Protein AF-A0A7J6LIB2-F1 (afdb_monomer)

Structure (mmCIF, N/CA/C/O backbone):
data_AF-A0A7J6LIB2-F1
#
_entry.id   AF-A0A7J6LIB2-F1
#
loop_
_atom_site.group_PDB
_atom_site.id
_atom_site.type_symbol
_atom_site.label_atom_id
_atom_site.label_alt_id
_atom_site.label_comp_id
_atom_site.label_asym_id
_atom_site.label_entity_id
_atom_site.label_seq_id
_atom_site.pdbx_PDB_ins_code
_atom_site.Cartn_x
_atom_site.Cartn_y
_atom_site.Cartn_z
_atom_site.occupancy
_atom_site.B_iso_or_equiv
_atom_site.auth_seq_id
_atom_site.auth_comp_id
_atom_site.auth_asym_id
_atom_site.auth_atom_id
_atom_site.pdbx_PDB_model_num
ATOM 1 N N . MET A 1 1 ? 44.741 33.895 29.975 1.00 36.59 1 MET A N 1
ATOM 2 C CA . MET A 1 1 ? 44.756 35.246 29.375 1.00 36.59 1 MET A CA 1
ATOM 3 C C . MET A 1 1 ? 43.302 35.606 29.095 1.00 36.59 1 MET A C 1
ATOM 5 O O . MET A 1 1 ? 42.603 34.753 28.574 1.00 36.59 1 MET A O 1
ATOM 9 N N . PHE A 1 2 ? 42.871 36.762 29.609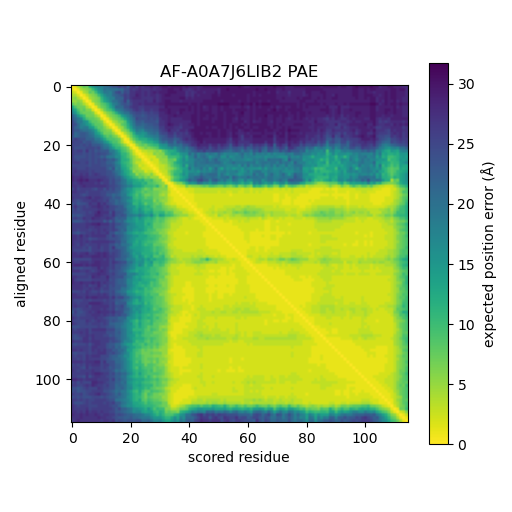 1.00 32.97 2 PHE A N 1
ATOM 10 C CA . PHE A 1 2 ? 41.514 37.335 29.753 1.00 32.97 2 PHE A CA 1
ATOM 11 C C . PHE A 1 2 ? 40.516 37.058 28.595 1.00 32.97 2 PHE A C 1
ATOM 13 O O . PHE A 1 2 ? 40.949 36.899 27.464 1.00 32.97 2 PHE A O 1
ATOM 20 N N . LEU A 1 3 ? 39.185 37.007 28.781 1.00 33.62 3 LEU A N 1
ATOM 21 C CA . LEU A 1 3 ? 38.338 38.037 29.407 1.00 33.62 3 LEU A CA 1
ATOM 22 C C . LEU A 1 3 ? 36.911 37.512 29.728 1.00 33.62 3 LEU A C 1
ATOM 24 O O . LEU A 1 3 ? 36.355 36.720 28.972 1.00 33.62 3 LEU A O 1
ATOM 28 N N . LEU A 1 4 ? 36.325 38.010 30.827 1.00 39.91 4 LEU A N 1
ATOM 29 C CA . LEU A 1 4 ? 34.901 37.917 31.184 1.00 39.91 4 LEU A CA 1
ATOM 30 C C . LEU A 1 4 ? 33.992 38.645 30.171 1.00 39.91 4 LEU A C 1
ATOM 32 O O . LEU A 1 4 ? 34.353 39.720 29.699 1.00 39.91 4 LEU A O 1
ATOM 36 N N . ALA A 1 5 ? 32.756 38.163 30.003 1.00 41.00 5 ALA A N 1
ATOM 37 C CA . ALA A 1 5 ? 31.582 39.023 29.828 1.00 41.00 5 ALA A CA 1
ATOM 38 C C . ALA A 1 5 ? 30.361 38.366 30.496 1.00 41.00 5 ALA A C 1
ATOM 40 O O . ALA A 1 5 ? 29.984 37.241 30.175 1.00 41.00 5 ALA A O 1
ATOM 41 N N . LEU A 1 6 ? 29.818 39.076 31.482 1.00 43.91 6 LEU A N 1
ATOM 42 C CA . LEU A 1 6 ? 28.685 38.726 32.333 1.00 43.91 6 LEU A CA 1
ATOM 43 C C . LEU A 1 6 ? 27.370 38.718 31.538 1.00 43.91 6 LEU A C 1
ATOM 45 O O . LEU A 1 6 ? 27.096 39.658 30.797 1.00 43.91 6 LEU A O 1
ATOM 49 N N . CYS A 1 7 ? 26.515 37.729 31.787 1.00 29.19 7 CYS A N 1
ATOM 50 C CA . CYS A 1 7 ? 25.076 37.959 31.861 1.00 29.19 7 CYS A CA 1
ATOM 51 C C . CYS A 1 7 ? 24.503 37.006 32.916 1.00 29.19 7 CYS A C 1
ATOM 53 O O . CYS A 1 7 ? 24.728 35.796 32.871 1.00 29.19 7 CYS A O 1
ATOM 55 N N . GLU A 1 8 ? 23.896 37.610 33.927 1.00 40.75 8 GLU A N 1
ATOM 56 C CA . GLU A 1 8 ? 23.420 37.013 35.165 1.00 40.75 8 GLU A CA 1
ATOM 57 C C . GLU A 1 8 ? 22.053 36.321 35.024 1.00 40.75 8 GLU A C 1
ATOM 59 O O . GLU A 1 8 ? 21.286 36.579 34.102 1.00 40.75 8 GLU A O 1
ATOM 64 N N . GLU A 1 9 ? 21.784 35.498 36.041 1.00 39.62 9 GLU A N 1
ATOM 65 C CA . GLU A 1 9 ? 20.487 35.007 36.523 1.00 39.62 9 GLU A CA 1
ATOM 66 C C . GLU A 1 9 ? 19.762 33.894 35.754 1.00 39.62 9 GLU A C 1
ATOM 68 O O . GLU A 1 9 ? 19.140 34.066 34.711 1.00 39.62 9 GLU A O 1
ATOM 73 N N . GLY A 1 10 ? 19.736 32.722 36.398 1.00 33.66 10 GLY A N 1
ATOM 74 C CA . GLY A 1 10 ? 18.818 31.649 36.040 1.00 33.66 10 GLY A CA 1
ATOM 75 C C . GLY A 1 10 ? 19.221 30.287 36.579 1.00 33.66 10 GLY A C 1
ATOM 76 O O . GLY A 1 10 ? 19.344 29.333 35.817 1.00 33.66 10 GLY A O 1
ATOM 77 N N . ALA A 1 11 ? 19.443 30.168 37.887 1.00 43.03 11 ALA A N 1
ATOM 78 C CA . ALA A 1 11 ? 19.632 28.872 38.524 1.00 43.03 11 ALA A CA 1
ATOM 79 C C . ALA A 1 11 ? 18.380 27.998 38.347 1.00 43.03 11 ALA A C 1
ATOM 81 O O . ALA A 1 11 ? 17.417 28.170 39.088 1.00 43.03 11 ALA A O 1
ATOM 82 N N . ARG A 1 12 ? 18.417 27.033 37.419 1.00 36.88 12 ARG A N 1
ATOM 83 C CA . ARG A 1 12 ? 17.750 25.726 37.541 1.00 36.88 12 ARG A CA 1
ATOM 84 C C . ARG A 1 12 ? 18.585 24.671 36.825 1.00 36.88 12 ARG A C 1
ATOM 86 O O . ARG A 1 12 ? 18.604 24.579 35.603 1.00 36.88 12 ARG A O 1
ATOM 93 N N . THR A 1 13 ? 19.269 23.856 37.614 1.00 37.41 13 THR A N 1
ATOM 94 C CA . THR A 1 13 ? 19.782 22.557 37.194 1.00 37.41 13 THR A CA 1
ATOM 95 C C . THR A 1 13 ? 18.610 21.689 36.731 1.00 37.41 13 THR A C 1
ATOM 97 O O . THR A 1 13 ? 17.875 21.134 37.542 1.00 37.41 13 THR A O 1
ATOM 100 N N . ALA A 1 14 ? 18.422 21.558 35.419 1.00 36.91 14 ALA A N 1
ATOM 101 C CA . ALA A 1 14 ? 17.626 20.478 34.856 1.00 36.91 14 ALA A CA 1
ATOM 102 C C . ALA A 1 14 ? 18.579 19.328 34.525 1.00 36.91 14 ALA A C 1
ATOM 104 O O . ALA A 1 14 ? 19.235 19.306 33.486 1.00 36.91 14 ALA A O 1
ATOM 105 N N . VAL A 1 15 ? 18.678 18.380 35.455 1.00 36.81 15 VAL A N 1
ATOM 106 C CA . VAL A 1 15 ? 19.210 17.049 35.170 1.00 36.81 15 VAL A CA 1
ATOM 107 C C . VAL A 1 15 ? 18.304 16.453 34.095 1.00 36.81 15 VAL A C 1
ATOM 109 O O . VAL A 1 15 ? 17.170 16.074 34.381 1.00 36.81 15 VAL A O 1
ATOM 112 N N . MET A 1 16 ? 18.767 16.407 32.846 1.00 35.78 16 MET A N 1
ATOM 113 C CA . MET A 1 16 ? 18.063 15.698 31.780 1.00 35.78 16 MET A CA 1
ATOM 114 C C . MET A 1 16 ? 18.212 14.196 32.033 1.00 35.78 16 MET A C 1
ATOM 116 O O . MET A 1 16 ? 19.115 13.536 31.523 1.00 35.78 16 MET A O 1
ATOM 120 N N . THR A 1 17 ? 17.342 13.651 32.883 1.00 45.22 17 THR A N 1
ATOM 121 C CA . THR A 1 17 ? 17.159 12.208 32.995 1.00 45.22 17 THR A CA 1
ATOM 122 C C . THR A 1 17 ? 16.440 11.703 31.744 1.00 45.22 17 THR A C 1
ATOM 124 O O . THR A 1 17 ? 15.305 12.077 31.465 1.00 45.22 17 THR A O 1
ATOM 127 N N . ASN A 1 18 ? 17.148 10.851 31.014 1.00 53.94 18 ASN A N 1
ATOM 128 C CA . ASN A 1 18 ? 16.764 9.994 29.891 1.00 53.94 18 ASN A CA 1
ATOM 129 C C . ASN A 1 18 ? 15.340 9.371 29.964 1.00 53.94 18 ASN A C 1
ATOM 131 O O . ASN A 1 18 ? 14.977 8.878 31.032 1.00 53.94 18 ASN A O 1
ATOM 135 N N . LYS A 1 19 ? 14.594 9.281 28.836 1.00 51.53 19 LYS A N 1
ATOM 136 C CA . LYS A 1 19 ? 13.601 8.206 28.547 1.00 51.53 19 LYS A CA 1
ATOM 137 C C . LYS A 1 19 ? 13.110 8.179 27.073 1.00 51.53 19 LYS A C 1
ATOM 139 O O . LYS A 1 19 ? 13.081 9.220 26.420 1.00 51.53 19 LYS A O 1
ATOM 144 N N . PRO A 1 20 ? 12.732 6.998 26.532 1.00 45.75 20 PRO A N 1
ATOM 145 C CA . PRO A 1 20 ? 12.516 6.751 25.105 1.00 45.75 20 PRO A CA 1
ATOM 146 C C . PRO A 1 20 ? 11.109 7.196 24.670 1.00 45.75 20 PRO A C 1
ATOM 148 O O . PRO A 1 20 ? 10.141 6.453 24.794 1.00 45.75 20 PRO A O 1
ATOM 151 N N . GLY A 1 21 ? 10.988 8.419 24.157 1.00 43.53 21 GLY A N 1
ATOM 152 C CA . GLY A 1 21 ? 9.701 9.075 23.874 1.00 43.53 21 GLY A CA 1
ATOM 153 C C . GLY A 1 21 ? 8.945 8.638 22.612 1.00 43.53 21 GLY A C 1
ATOM 154 O O . GLY A 1 21 ? 8.047 9.351 22.187 1.00 43.53 21 GLY A O 1
ATOM 155 N N . GLY A 1 22 ? 9.278 7.507 21.982 1.00 55.84 22 GLY A N 1
ATOM 156 C CA . GLY 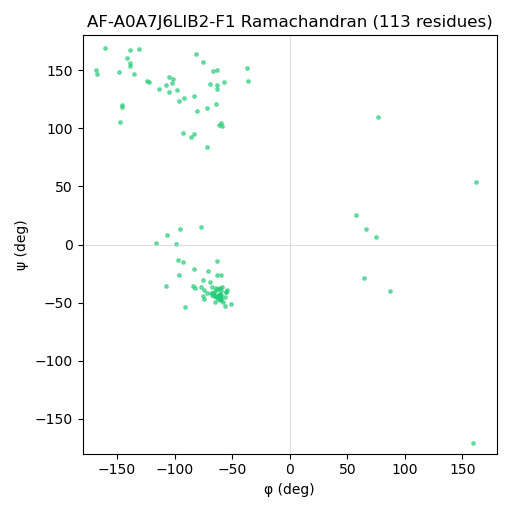A 1 22 ? 8.671 7.139 20.694 1.00 55.84 22 GLY A CA 1
ATOM 157 C C . GLY A 1 22 ? 7.223 6.648 20.795 1.00 55.84 22 GLY A C 1
ATOM 158 O O . GLY A 1 22 ? 6.393 6.967 19.955 1.00 55.84 22 GLY A O 1
ATOM 159 N N . ARG A 1 23 ? 6.889 5.861 21.825 1.00 54.25 23 ARG A N 1
ATOM 160 C CA . ARG A 1 23 ? 5.606 5.135 21.865 1.00 54.25 23 ARG A CA 1
ATOM 161 C C . ARG A 1 23 ? 4.439 5.974 22.387 1.00 54.25 23 ARG A C 1
ATOM 163 O O . ARG A 1 23 ? 3.326 5.800 21.907 1.00 54.25 23 ARG A O 1
ATOM 170 N N . GLU A 1 24 ? 4.682 6.854 23.354 1.00 57.19 24 GLU A N 1
ATOM 171 C CA . GLU A 1 24 ? 3.636 7.685 23.972 1.00 57.19 24 GLU A CA 1
ATOM 172 C C . GLU A 1 24 ? 3.207 8.827 23.043 1.00 57.19 24 GLU A C 1
ATOM 174 O O . GLU A 1 24 ? 2.012 8.983 22.807 1.00 57.19 24 GLU A O 1
ATOM 179 N N . GLN A 1 25 ? 4.162 9.519 22.407 1.00 59.03 25 GLN A N 1
ATOM 180 C CA . GLN A 1 25 ? 3.866 10.536 21.385 1.00 59.03 25 GLN A CA 1
ATOM 181 C C . GLN A 1 25 ? 3.116 9.946 20.187 1.00 59.03 25 GLN A C 1
ATOM 183 O O . GLN A 1 25 ? 2.213 10.570 19.642 1.00 59.03 25 GLN A O 1
ATOM 188 N N . GLU A 1 26 ? 3.447 8.718 19.787 1.00 58.53 26 GLU A N 1
ATOM 189 C CA . GLU A 1 26 ? 2.803 8.065 18.647 1.00 58.53 26 GLU A CA 1
ATOM 190 C C . GLU A 1 26 ? 1.388 7.557 18.961 1.00 58.53 26 GLU A C 1
ATOM 192 O O . GLU A 1 26 ? 0.528 7.535 18.081 1.00 58.53 26 GLU A O 1
ATOM 197 N N . LEU A 1 27 ? 1.124 7.170 20.214 1.00 58.59 27 LEU A N 1
ATOM 198 C CA . LEU A 1 27 ? -0.221 6.835 20.690 1.00 58.59 27 LEU A CA 1
ATOM 199 C C . LEU A 1 27 ? -1.095 8.085 20.817 1.00 58.59 27 LEU A C 1
ATOM 201 O O . LEU A 1 27 ? -2.249 8.044 20.389 1.00 58.59 27 LEU A O 1
ATOM 205 N N . GLU A 1 28 ? -0.548 9.191 21.331 1.00 58.56 28 GLU A N 1
ATOM 206 C CA . GLU A 1 28 ? -1.221 10.494 21.305 1.00 58.56 28 GLU A CA 1
ATOM 207 C C . GLU A 1 28 ? -1.549 10.902 19.867 1.00 58.56 28 GLU A C 1
ATOM 209 O O . GLU A 1 28 ? -2.714 11.176 19.567 1.00 58.56 28 GLU A O 1
ATOM 214 N N . LEU A 1 29 ? -0.581 10.827 18.944 1.00 58.59 29 LEU A N 1
ATOM 215 C CA . LEU A 1 29 ? -0.831 11.100 17.529 1.00 58.59 29 LEU A CA 1
ATOM 216 C C . LEU A 1 29 ? -1.943 10.200 16.991 1.00 58.59 29 LEU A C 1
ATOM 218 O O . LEU A 1 29 ? -2.925 10.724 16.483 1.00 58.59 29 LEU A O 1
ATOM 222 N N . ALA A 1 30 ? -1.855 8.875 17.151 1.00 54.38 30 ALA A N 1
ATOM 223 C CA . ALA A 1 30 ? -2.869 7.923 16.681 1.00 54.38 30 ALA A CA 1
ATOM 224 C C . ALA A 1 30 ? -4.280 8.221 17.225 1.00 54.38 30 ALA A C 1
ATOM 226 O O . ALA A 1 30 ? -5.264 8.142 16.490 1.00 54.38 30 ALA A O 1
ATOM 227 N N . SER A 1 31 ? -4.379 8.588 18.507 1.00 58.31 31 SER A N 1
ATOM 228 C CA . SER A 1 31 ? -5.653 8.936 19.145 1.00 58.31 31 SER A CA 1
ATOM 229 C C . SER A 1 31 ? -6.246 10.247 18.622 1.00 58.31 31 SER A C 1
ATOM 231 O O . SER A 1 31 ? -7.462 10.354 18.490 1.00 58.31 31 SER A O 1
ATOM 233 N N . THR A 1 32 ? -5.397 11.206 18.244 1.00 58.84 32 THR A N 1
ATOM 234 C CA . THR A 1 32 ? -5.817 12.487 17.653 1.00 58.84 32 THR A CA 1
ATOM 235 C C . THR A 1 32 ? -6.087 12.387 16.142 1.00 58.84 32 THR A C 1
ATOM 237 O O . THR A 1 32 ? -6.791 13.221 15.583 1.00 58.84 32 THR A O 1
ATOM 240 N N . THR A 1 33 ? -5.535 11.372 15.466 1.00 59.28 33 THR A N 1
ATOM 241 C CA . THR A 1 33 ? -5.513 11.247 13.994 1.00 59.28 33 THR A CA 1
ATOM 242 C C . THR A 1 33 ? -6.618 10.369 13.402 1.00 59.28 33 THR A C 1
ATOM 244 O O . THR A 1 33 ? -6.884 10.416 12.208 1.00 59.28 33 THR A O 1
ATOM 247 N N . GLY A 1 34 ? -7.326 9.580 14.212 1.00 71.31 34 GLY A N 1
ATOM 248 C CA . GLY A 1 34 ? -8.454 8.777 13.722 1.00 71.31 34 GLY A CA 1
ATOM 249 C C . GLY A 1 34 ? -8.057 7.535 12.910 1.00 71.31 34 GLY A C 1
ATOM 250 O O . GLY A 1 34 ? -8.936 6.845 12.395 1.00 71.31 34 GLY A O 1
ATOM 251 N N . GLY A 1 35 ? -6.763 7.203 12.823 1.00 87.81 35 GLY A N 1
ATOM 252 C CA . GLY A 1 35 ? -6.302 5.950 12.229 1.00 87.81 35 GLY A CA 1
ATOM 253 C C . GLY A 1 35 ? -4.849 5.958 11.760 1.00 87.81 35 GLY A C 1
ATOM 254 O O . GLY A 1 35 ? -4.070 6.872 12.019 1.00 87.81 35 GLY A O 1
ATOM 255 N N . TRP A 1 36 ? -4.492 4.891 11.054 1.00 91.50 36 TRP A N 1
ATOM 256 C CA . TRP A 1 36 ? -3.190 4.669 10.437 1.00 91.50 36 TRP A CA 1
ATOM 257 C C . TRP A 1 36 ? -3.366 4.451 8.946 1.00 91.50 36 TRP A C 1
ATOM 259 O O . TRP A 1 36 ? -4.272 3.743 8.525 1.00 91.50 36 TRP A O 1
ATOM 269 N N . GLN A 1 37 ? -2.484 5.011 8.138 1.00 93.25 37 GLN A N 1
ATOM 270 C CA . GLN A 1 37 ? -2.475 4.829 6.696 1.00 93.25 37 GLN A CA 1
ATOM 271 C C . GLN A 1 37 ? -1.339 3.890 6.308 1.00 93.25 37 GLN A C 1
ATOM 273 O O . GLN A 1 37 ? -0.202 4.086 6.737 1.00 93.25 37 GLN A O 1
ATOM 278 N N . VAL A 1 38 ? -1.645 2.887 5.486 1.00 95.25 38 VAL A N 1
ATOM 279 C CA . VAL A 1 38 ? -0.639 2.048 4.833 1.00 95.25 38 VAL A CA 1
ATOM 280 C C . VAL A 1 38 ? -0.320 2.652 3.475 1.00 95.25 38 VAL A C 1
ATOM 282 O O . VAL A 1 38 ? -1.218 2.911 2.672 1.00 95.25 38 VAL A O 1
ATOM 285 N N . LEU A 1 39 ? 0.963 2.884 3.240 1.00 95.75 39 LEU A N 1
ATOM 286 C CA . LEU A 1 39 ? 1.507 3.494 2.039 1.00 95.75 39 LEU A CA 1
ATOM 287 C C . LEU A 1 39 ? 2.218 2.435 1.205 1.00 95.75 39 LEU A C 1
ATOM 289 O O . LEU A 1 39 ? 2.967 1.615 1.737 1.00 95.75 39 LEU A O 1
ATOM 293 N N . LEU A 1 40 ? 1.996 2.490 -0.101 1.00 96.44 40 LEU A N 1
ATOM 294 C CA . LEU A 1 40 ? 2.731 1.741 -1.106 1.00 96.44 40 LEU A CA 1
ATOM 295 C C . LEU A 1 40 ? 3.808 2.648 -1.705 1.00 96.44 40 LEU A C 1
ATOM 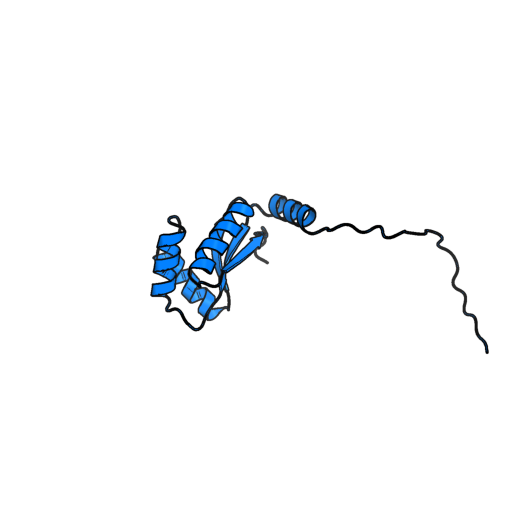297 O O . LEU A 1 40 ? 3.506 3.777 -2.093 1.00 96.44 40 LEU A O 1
ATOM 301 N N . HIS A 1 41 ? 5.035 2.145 -1.811 1.00 95.44 41 HIS A N 1
ATOM 302 C CA . HIS A 1 41 ? 6.152 2.854 -2.437 1.00 95.44 41 HIS A CA 1
ATOM 303 C C . HIS A 1 41 ? 6.386 2.326 -3.844 1.00 95.44 41 HIS A C 1
ATOM 305 O O . HIS A 1 41 ? 6.272 1.124 -4.085 1.00 95.44 41 HIS A O 1
ATOM 311 N N . ASN A 1 42 ? 6.729 3.220 -4.768 1.00 94.06 42 ASN A N 1
ATOM 312 C CA . ASN A 1 42 ? 7.151 2.814 -6.101 1.00 94.06 42 ASN A CA 1
ATOM 313 C C . ASN A 1 42 ? 8.443 1.998 -6.030 1.00 94.06 42 ASN A C 1
ATOM 315 O O . ASN A 1 42 ? 9.394 2.380 -5.346 1.00 94.06 42 ASN A O 1
ATOM 319 N N . ASP A 1 43 ? 8.501 0.924 -6.807 1.00 91.44 43 ASP A N 1
ATOM 320 C CA . ASP A 1 43 ? 9.705 0.135 -7.009 1.00 91.44 43 ASP A CA 1
ATOM 321 C C . ASP A 1 43 ? 9.949 -0.112 -8.505 1.00 91.44 43 ASP A C 1
ATOM 323 O O . ASP A 1 43 ? 9.119 0.209 -9.353 1.00 91.44 43 ASP A O 1
ATOM 327 N N . GLN A 1 44 ? 11.142 -0.606 -8.837 1.00 90.06 44 GLN A N 1
ATOM 328 C CA . GLN A 1 44 ? 11.580 -0.811 -10.225 1.00 90.06 44 GLN A CA 1
ATOM 329 C C . GLN A 1 44 ? 11.425 -2.268 -10.686 1.00 90.06 44 GLN A C 1
ATOM 331 O O . GLN A 1 44 ? 11.819 -2.606 -11.800 1.00 90.06 44 GLN A O 1
ATOM 336 N N . PHE A 1 45 ? 10.929 -3.145 -9.814 1.00 90.69 45 PHE A N 1
ATOM 337 C CA . PHE A 1 45 ? 10.982 -4.595 -9.973 1.00 90.69 45 PHE A CA 1
ATOM 338 C C . PHE A 1 45 ? 9.617 -5.195 -10.310 1.00 90.69 45 PHE A C 1
ATOM 340 O O . PHE A 1 45 ? 9.553 -6.155 -11.076 1.00 90.69 45 PHE A O 1
ATOM 347 N N . HIS A 1 46 ? 8.536 -4.646 -9.754 1.00 93.12 46 HIS A N 1
ATOM 348 C CA . HIS A 1 46 ? 7.187 -5.176 -9.910 1.00 93.12 46 HIS A CA 1
ATOM 349 C C . HIS A 1 46 ? 6.375 -4.378 -10.930 1.00 93.12 46 HIS A C 1
ATOM 351 O O . HIS A 1 46 ? 6.380 -3.149 -10.964 1.00 93.12 46 HIS A O 1
ATOM 357 N N . THR A 1 47 ? 5.614 -5.099 -11.749 1.00 95.56 47 THR A N 1
ATOM 358 C CA . THR A 1 47 ? 4.572 -4.505 -12.596 1.00 95.56 47 THR A CA 1
ATOM 359 C C . THR A 1 47 ? 3.346 -4.127 -11.763 1.00 95.56 47 THR A C 1
ATOM 361 O O . THR A 1 47 ? 3.094 -4.710 -10.707 1.00 95.56 47 THR A O 1
ATOM 364 N N . PHE A 1 48 ? 2.531 -3.189 -12.254 1.00 94.88 48 PHE A N 1
ATOM 365 C CA . PHE A 1 48 ? 1.310 -2.766 -11.556 1.00 94.88 48 PHE A CA 1
ATOM 366 C C . PHE A 1 48 ? 0.328 -3.919 -11.317 1.00 94.88 48 PHE A C 1
ATOM 368 O O . PHE A 1 48 ? -0.284 -3.981 -10.254 1.00 94.88 48 PHE A O 1
ATOM 375 N N . ASP A 1 49 ? 0.213 -4.854 -12.264 1.00 95.81 49 ASP A N 1
ATOM 376 C CA . ASP A 1 49 ? -0.618 -6.049 -12.107 1.00 95.81 49 ASP A CA 1
ATOM 377 C C . ASP A 1 49 ? -0.098 -6.976 -11.005 1.00 95.81 49 ASP A C 1
ATOM 379 O O . ASP A 1 49 ? -0.880 -7.393 -10.156 1.00 95.81 49 ASP A O 1
ATOM 383 N N . GLN A 1 50 ? 1.216 -7.224 -10.942 1.00 95.38 50 GLN A N 1
ATOM 384 C CA . GLN A 1 50 ? 1.807 -8.032 -9.866 1.00 95.38 50 GLN A CA 1
ATOM 385 C C . GLN A 1 50 ? 1.568 -7.407 -8.491 1.00 95.38 50 GLN A C 1
ATOM 387 O O . GLN A 1 50 ? 1.223 -8.112 -7.544 1.00 95.38 50 GLN A O 1
ATOM 392 N N . VAL A 1 51 ? 1.729 -6.085 -8.377 1.00 95.50 51 VAL A N 1
ATOM 393 C CA . VAL A 1 51 ? 1.438 -5.372 -7.129 1.00 95.50 51 VAL A CA 1
ATOM 394 C C . VAL A 1 51 ? -0.042 -5.506 -6.774 1.00 95.50 51 VAL A C 1
ATOM 396 O O . VAL A 1 51 ? -0.365 -5.799 -5.624 1.00 95.50 51 VAL A O 1
ATOM 399 N N . ALA A 1 52 ? -0.939 -5.331 -7.747 1.00 96.12 52 ALA A N 1
ATOM 400 C CA . ALA A 1 52 ? -2.376 -5.431 -7.529 1.00 96.12 52 ALA A CA 1
ATOM 401 C C . ALA A 1 52 ? -2.804 -6.827 -7.055 1.00 96.12 52 ALA A C 1
ATOM 403 O O . ALA A 1 52 ? -3.581 -6.924 -6.105 1.00 96.12 52 ALA A O 1
ATOM 404 N N . ASP A 1 53 ? -2.266 -7.884 -7.667 1.00 96.31 53 ASP A N 1
ATOM 405 C CA . ASP A 1 53 ? -2.554 -9.273 -7.301 1.00 96.31 53 ASP A CA 1
ATOM 406 C C . ASP A 1 53 ? -2.040 -9.589 -5.889 1.00 96.31 53 ASP A C 1
ATOM 408 O O . ASP A 1 53 ? -2.802 -10.041 -5.038 1.00 96.31 53 ASP A O 1
ATOM 412 N N . ILE A 1 54 ? -0.779 -9.253 -5.583 1.00 95.75 54 ILE A N 1
ATOM 413 C CA . ILE A 1 54 ? -0.190 -9.496 -4.255 1.00 95.75 54 ILE A CA 1
ATOM 414 C C . ILE A 1 54 ? -0.963 -8.751 -3.164 1.00 95.75 54 ILE A C 1
ATOM 416 O O . ILE A 1 54 ? -1.249 -9.307 -2.104 1.00 95.75 54 ILE A O 1
ATOM 420 N N . VAL A 1 55 ? -1.289 -7.480 -3.395 1.00 95.69 55 VAL A N 1
ATOM 421 C CA . VAL A 1 55 ? -2.018 -6.669 -2.418 1.00 95.69 55 VAL A CA 1
ATOM 422 C C . VAL A 1 55 ? -3.418 -7.224 -2.179 1.00 95.69 55 VAL A C 1
ATOM 424 O O . VAL A 1 55 ? -3.839 -7.325 -1.023 1.00 95.69 55 VAL A O 1
ATOM 427 N N . HIS A 1 56 ? -4.128 -7.579 -3.250 1.00 95.94 56 HIS A N 1
ATOM 428 C CA . HIS A 1 56 ? -5.461 -8.157 -3.159 1.00 95.94 56 HIS A CA 1
ATOM 429 C C . HIS A 1 56 ? -5.439 -9.470 -2.365 1.00 95.94 56 HIS A C 1
ATOM 431 O O . HIS A 1 56 ? -6.192 -9.607 -1.400 1.00 95.94 56 HIS A O 1
ATOM 437 N N . ASP A 1 57 ? -4.504 -10.367 -2.687 1.00 95.12 57 ASP A N 1
ATOM 438 C CA . ASP A 1 57 ? -4.345 -11.665 -2.027 1.00 95.12 57 ASP A CA 1
ATOM 439 C C . ASP A 1 57 ? -3.972 -11.537 -0.543 1.00 95.12 57 ASP A C 1
ATOM 441 O O . ASP A 1 57 ? -4.446 -12.310 0.291 1.00 95.12 57 ASP A O 1
ATOM 445 N N . MET A 1 58 ? -3.104 -10.582 -0.187 1.00 92.75 58 MET A N 1
ATOM 446 C CA . MET A 1 58 ? -2.610 -10.447 1.190 1.00 92.75 58 MET A CA 1
ATOM 447 C C . MET A 1 58 ? -3.574 -9.689 2.104 1.00 92.75 58 MET A C 1
ATOM 449 O O . MET A 1 58 ? -3.669 -10.007 3.290 1.00 92.75 58 MET A O 1
ATOM 453 N N . LEU A 1 59 ? -4.249 -8.654 1.596 1.00 90.62 59 LEU A N 1
ATOM 454 C CA . LEU A 1 59 ? -5.094 -7.799 2.431 1.00 90.62 59 LEU A CA 1
ATOM 455 C C . LEU A 1 59 ? -6.566 -8.194 2.398 1.00 90.62 59 LEU A C 1
ATOM 457 O O . LEU A 1 59 ? -7.260 -7.883 3.368 1.00 90.62 59 LEU A O 1
ATOM 461 N N . GLY A 1 60 ? -7.043 -8.827 1.319 1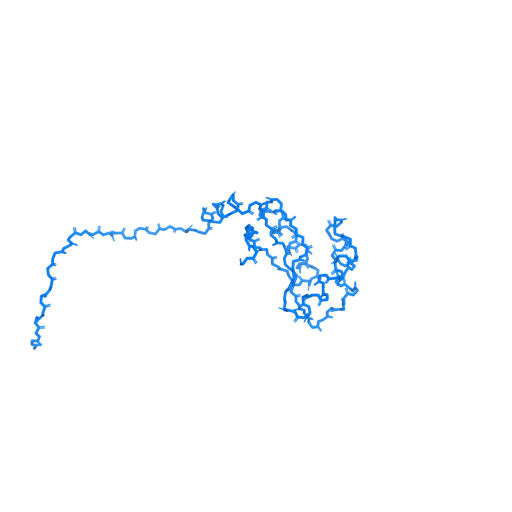.00 88.00 60 GLY A N 1
ATOM 462 C CA . GLY A 1 60 ? -8.414 -9.321 1.113 1.00 88.00 60 GLY A CA 1
ATOM 463 C C . GLY A 1 60 ? -9.515 -8.249 1.063 1.00 88.00 60 GLY A C 1
ATOM 464 O O . GLY A 1 60 ? -10.526 -8.419 0.394 1.00 88.00 60 GLY A O 1
ATOM 465 N N . GLN A 1 61 ? -9.315 -7.126 1.751 1.00 90.06 61 GLN A N 1
ATOM 466 C CA . GLN A 1 61 ? -10.236 -5.995 1.864 1.00 90.06 61 GLN A CA 1
ATOM 467 C C . GLN A 1 61 ? -9.981 -4.906 0.815 1.00 90.06 61 GLN A C 1
ATOM 469 O O . GLN A 1 61 ? -10.809 -4.018 0.642 1.00 90.06 61 GLN A O 1
ATOM 474 N N . VAL A 1 62 ? -8.822 -4.943 0.150 1.00 92.50 62 VAL A N 1
ATOM 475 C CA . VAL A 1 62 ? -8.481 -4.010 -0.926 1.00 92.50 62 VAL A CA 1
ATOM 476 C C . VAL A 1 62 ? -8.827 -4.684 -2.244 1.00 92.50 62 VAL A C 1
ATOM 478 O O . VAL A 1 62 ? -8.357 -5.791 -2.528 1.00 92.50 62 VAL A O 1
ATOM 481 N N . SER A 1 63 ? -9.669 -4.034 -3.046 1.00 95.75 63 SER A N 1
ATOM 482 C CA . SER A 1 63 ? -9.989 -4.548 -4.373 1.00 95.75 63 SER A CA 1
ATOM 483 C C . SER A 1 63 ? -8.746 -4.499 -5.263 1.00 95.75 63 SER A C 1
ATOM 485 O O . SER A 1 63 ? -7.899 -3.610 -5.135 1.00 95.75 63 SER A O 1
ATOM 487 N N . ARG A 1 64 ? -8.641 -5.430 -6.215 1.00 96.69 64 ARG A N 1
ATOM 488 C CA 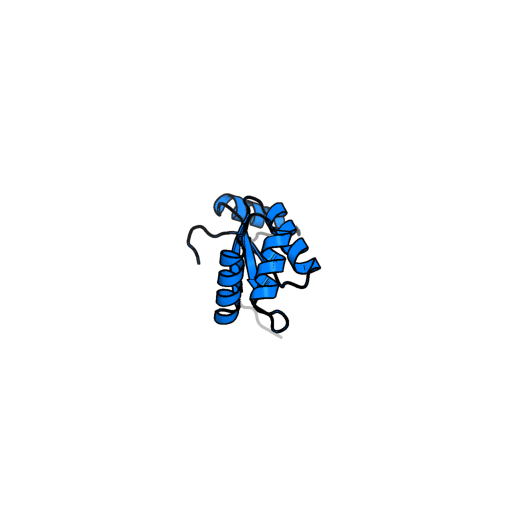. ARG A 1 64 ? -7.552 -5.420 -7.201 1.00 96.69 64 ARG A CA 1
ATOM 489 C C . ARG A 1 64 ? -7.469 -4.081 -7.946 1.00 96.69 64 ARG A C 1
ATOM 491 O O . ARG A 1 64 ? -6.378 -3.580 -8.200 1.00 96.69 64 ARG A O 1
ATOM 498 N N . GLN A 1 65 ? -8.616 -3.484 -8.274 1.00 96.50 65 GLN A N 1
ATOM 499 C CA . GLN A 1 65 ? -8.684 -2.204 -8.981 1.00 96.50 65 GLN A CA 1
ATOM 500 C C . GLN A 1 65 ? -8.130 -1.044 -8.141 1.00 96.50 65 GLN A C 1
ATOM 502 O O . GLN A 1 65 ? -7.400 -0.199 -8.669 1.00 96.50 65 GLN A O 1
ATOM 507 N N . ASP A 1 66 ? -8.433 -1.010 -6.843 1.00 95.69 66 ASP A N 1
ATOM 508 C CA . ASP A 1 66 ? -7.906 0.012 -5.934 1.00 95.69 66 ASP A CA 1
ATOM 509 C C . ASP A 1 66 ? -6.400 -0.158 -5.738 1.00 95.69 66 ASP A C 1
ATOM 511 O O . ASP A 1 66 ? -5.655 0.822 -5.796 1.00 95.69 66 ASP A O 1
ATOM 515 N N . ALA A 1 67 ? -5.937 -1.403 -5.597 1.00 96.38 67 ALA A N 1
ATOM 516 C CA . ALA A 1 67 ? -4.517 -1.720 -5.492 1.00 96.38 67 ALA A CA 1
ATOM 517 C C . ALA A 1 67 ? -3.739 -1.304 -6.751 1.00 96.38 67 ALA A C 1
ATOM 519 O O . ALA A 1 67 ? -2.699 -0.654 -6.651 1.00 96.38 67 ALA A O 1
ATOM 520 N N . PHE A 1 68 ? -4.277 -1.597 -7.938 1.00 96.94 68 PHE A N 1
ATOM 521 C CA . PHE A 1 68 ? -3.698 -1.166 -9.212 1.00 96.94 68 PHE A CA 1
ATOM 522 C C . PHE A 1 68 ? -3.643 0.365 -9.318 1.00 96.94 68 PHE A C 1
ATOM 524 O O . PHE A 1 68 ? -2.621 0.946 -9.688 1.00 96.94 68 PHE A O 1
ATOM 531 N N . SER A 1 69 ? -4.727 1.040 -8.930 1.00 97.12 69 SER A N 1
ATOM 532 C CA . SER A 1 69 ? -4.800 2.504 -8.926 1.00 97.12 69 SER A CA 1
ATOM 533 C C . SER A 1 69 ? -3.800 3.130 -7.947 1.00 97.12 69 SER A C 1
ATOM 535 O O . SER A 1 69 ? -3.204 4.165 -8.253 1.00 97.12 69 SER A O 1
ATOM 537 N N . ALA A 1 70 ? -3.587 2.514 -6.781 1.00 95.44 70 ALA A N 1
ATOM 538 C CA . ALA A 1 70 ? -2.580 2.935 -5.811 1.00 95.44 70 ALA A CA 1
ATOM 539 C C . ALA A 1 70 ? -1.155 2.732 -6.349 1.00 95.44 70 ALA A C 1
ATOM 541 O O . ALA A 1 70 ? -0.329 3.632 -6.214 1.00 95.44 70 ALA A O 1
ATOM 542 N N . ALA A 1 71 ? -0.880 1.611 -7.023 1.00 96.25 71 ALA A N 1
ATOM 543 C CA . ALA A 1 71 ? 0.415 1.347 -7.654 1.00 96.25 71 ALA A CA 1
ATOM 544 C C . ALA A 1 71 ? 0.746 2.379 -8.745 1.00 96.25 71 ALA A C 1
ATOM 546 O O . ALA A 1 71 ? 1.845 2.932 -8.763 1.00 96.25 71 ALA A O 1
ATOM 547 N N . LEU A 1 72 ? -0.231 2.731 -9.588 1.00 96.25 72 LEU A N 1
ATOM 548 C CA . LEU A 1 72 ? -0.082 3.803 -10.578 1.00 96.25 72 LEU A CA 1
ATOM 549 C C . LEU A 1 72 ? 0.219 5.164 -9.938 1.00 96.25 72 LEU A C 1
ATOM 551 O O . LEU A 1 72 ? 1.066 5.917 -10.423 1.00 96.25 72 LEU A O 1
ATOM 555 N N . LYS A 1 73 ? -0.477 5.507 -8.849 1.00 96.31 73 LYS A N 1
ATOM 556 C CA . LYS A 1 73 ? -0.223 6.756 -8.117 1.00 96.31 73 LYS A CA 1
ATOM 557 C C . LYS A 1 73 ? 1.166 6.750 -7.484 1.00 96.31 73 LYS A C 1
ATOM 559 O O . LYS A 1 73 ? 1.870 7.748 -7.604 1.00 96.31 73 LYS A O 1
ATOM 564 N N . ALA A 1 74 ? 1.572 5.639 -6.871 1.00 95.94 74 ALA A N 1
ATOM 565 C CA . ALA A 1 74 ? 2.895 5.499 -6.276 1.00 95.94 74 ALA A CA 1
ATOM 566 C C . ALA A 1 74 ? 3.980 5.683 -7.341 1.00 95.94 74 ALA A C 1
ATOM 568 O O . ALA A 1 74 ? 4.902 6.462 -7.135 1.00 95.94 74 ALA A O 1
ATOM 569 N N . HIS A 1 75 ? 3.815 5.089 -8.525 1.00 93.56 75 HIS A N 1
ATOM 570 C CA . HIS A 1 75 ? 4.726 5.295 -9.652 1.00 93.56 75 HIS A CA 1
ATOM 571 C C . HIS A 1 75 ? 4.905 6.769 -10.030 1.00 93.56 75 HIS A C 1
ATOM 573 O O . HIS A 1 75 ? 6.016 7.217 -10.302 1.00 93.56 75 HIS A O 1
ATOM 579 N N . ARG A 1 76 ? 3.814 7.540 -10.012 1.00 94.88 76 ARG A N 1
ATOM 580 C CA . ARG A 1 76 ? 3.834 8.961 -10.369 1.00 94.88 76 ARG A CA 1
ATOM 581 C C . ARG A 1 76 ? 4.406 9.865 -9.273 1.00 94.88 76 ARG A C 1
ATOM 583 O O . ARG A 1 76 ? 5.035 10.867 -9.602 1.00 94.88 76 ARG A O 1
ATOM 590 N N . TYR A 1 77 ? 4.145 9.558 -8.004 1.00 94.62 77 TYR A N 1
ATOM 591 C CA . TYR A 1 77 ? 4.409 10.461 -6.872 1.00 94.62 77 TYR A CA 1
ATOM 592 C C . TYR A 1 77 ? 5.458 9.940 -5.878 1.00 94.62 77 TYR A C 1
ATOM 594 O O . TYR A 1 77 ? 5.736 10.600 -4.882 1.00 94.62 77 TYR A O 1
ATOM 602 N N . GLY A 1 78 ? 6.041 8.770 -6.127 1.00 93.31 78 GLY A N 1
ATOM 603 C CA . GLY A 1 78 ? 6.954 8.072 -5.219 1.00 93.31 78 GLY A CA 1
ATOM 604 C C . GLY A 1 78 ? 6.228 7.173 -4.214 1.00 93.31 78 GLY A C 1
ATOM 605 O O . GLY A 1 78 ? 6.661 6.044 -3.992 1.00 93.31 78 GLY A O 1
ATOM 606 N N . GLU A 1 79 ? 5.094 7.624 -3.673 1.00 94.75 79 GLU A N 1
ATOM 607 C CA . GLU A 1 79 ? 4.260 6.857 -2.741 1.00 94.75 79 GLU A CA 1
ATOM 608 C C . GLU A 1 79 ? 2.757 7.072 -2.979 1.00 94.75 79 GLU A C 1
ATOM 610 O O . GLU A 1 79 ? 2.328 8.050 -3.599 1.00 94.75 79 GLU A O 1
ATOM 615 N N . SER A 1 80 ? 1.928 6.152 -2.484 1.00 96.06 80 SER A N 1
ATOM 616 C CA . SER A 1 80 ? 0.477 6.327 -2.462 1.00 96.06 80 SER A CA 1
ATOM 617 C C . SER A 1 80 ? -0.184 5.649 -1.273 1.00 96.06 80 SER A C 1
ATOM 619 O O . SER A 1 80 ? 0.242 4.589 -0.824 1.00 96.06 80 SER A O 1
ATOM 621 N N . SER A 1 81 ? -1.281 6.240 -0.803 1.00 94.94 81 SER A N 1
ATOM 622 C CA . SER A 1 81 ? -2.177 5.609 0.162 1.00 94.94 81 SER A CA 1
ATOM 623 C C . SER A 1 81 ? -2.823 4.369 -0.427 1.00 94.94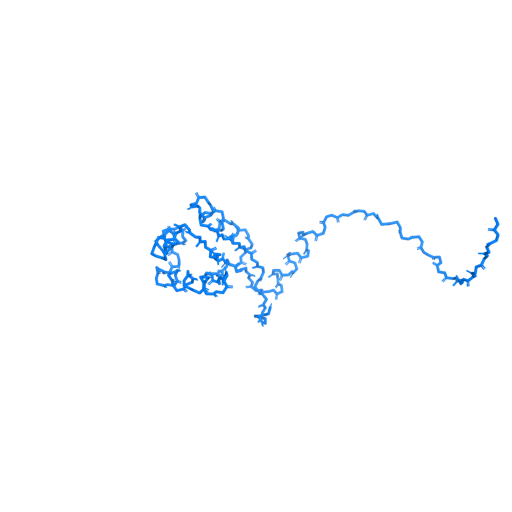 81 SER A C 1
ATOM 625 O O . SER A 1 81 ? -3.577 4.471 -1.395 1.00 94.94 81 SER A O 1
ATOM 627 N N . LEU A 1 82 ? -2.603 3.232 0.221 1.00 94.69 82 LEU A N 1
ATOM 628 C CA . LEU A 1 82 ? -3.236 1.980 -0.149 1.00 94.69 82 LEU A CA 1
ATOM 629 C C . LEU A 1 82 ? -4.552 1.761 0.599 1.00 94.69 82 LEU A C 1
ATOM 631 O O . LEU A 1 82 ? -5.584 1.507 -0.008 1.00 94.69 82 LEU A O 1
ATOM 635 N N . THR A 1 83 ? -4.512 1.845 1.927 1.00 94.25 83 THR A N 1
ATOM 636 C CA . THR A 1 83 ? -5.674 1.620 2.794 1.00 94.25 83 THR A CA 1
ATOM 637 C C . THR A 1 83 ? -5.436 2.240 4.171 1.00 94.25 83 THR A C 1
ATOM 639 O O . THR A 1 83 ? -4.317 2.646 4.497 1.00 94.25 83 THR A O 1
ATOM 642 N N . THR A 1 84 ? -6.481 2.304 4.989 1.00 93.00 84 THR A N 1
ATOM 643 C CA . THR A 1 84 ? -6.431 2.795 6.365 1.00 93.00 84 THR A CA 1
ATOM 644 C C . THR A 1 84 ? -6.722 1.672 7.350 1.00 93.00 84 THR A C 1
ATOM 646 O O . THR A 1 84 ? -7.688 0.930 7.192 1.00 93.00 84 THR A O 1
ATOM 649 N N . ALA A 1 85 ? -5.912 1.567 8.397 1.00 90.81 85 ALA A N 1
ATOM 650 C CA . ALA A 1 85 ? -6.130 0.681 9.524 1.00 90.81 85 ALA A CA 1
ATOM 651 C C . ALA A 1 85 ? -6.602 1.481 10.750 1.00 90.81 85 ALA A C 1
ATOM 653 O O . ALA A 1 85 ? -6.088 2.569 11.010 1.00 90.81 85 ALA A O 1
ATOM 654 N N . PRO A 1 86 ? -7.504 0.927 11.576 1.00 87.81 86 PRO A N 1
ATOM 655 C CA . PRO A 1 86 ? -7.949 1.591 12.801 1.00 87.81 86 PRO A CA 1
ATOM 656 C C . PRO A 1 86 ? -6.864 1.622 13.888 1.00 87.81 86 PRO A C 1
ATOM 658 O O . PRO A 1 86 ? -6.912 2.445 14.794 1.00 87.81 86 PRO A O 1
ATOM 661 N N . GLN A 1 87 ? -5.888 0.710 13.829 1.00 89.19 87 GLN A N 1
ATOM 662 C CA . GLN A 1 87 ? -4.845 0.564 14.843 1.00 89.19 87 GLN A CA 1
ATOM 663 C C . GLN A 1 87 ? -3.473 0.384 14.197 1.00 89.19 87 GLN A C 1
ATOM 665 O O . GLN A 1 87 ? -3.337 -0.310 13.186 1.00 89.19 87 GLN A O 1
ATOM 670 N N . ARG A 1 88 ? -2.441 0.908 14.865 1.00 88.25 88 ARG A N 1
ATOM 671 C CA . ARG A 1 88 ? -1.034 0.764 14.474 1.00 88.25 88 ARG A CA 1
ATOM 672 C C . ARG A 1 88 ? -0.644 -0.686 14.215 1.00 88.25 88 ARG A C 1
ATOM 674 O O . ARG A 1 88 ? -0.122 -1.006 13.157 1.00 88.25 88 ARG A O 1
ATOM 681 N N . SER A 1 89 ? -0.945 -1.576 15.160 1.00 92.06 89 SER A N 1
ATOM 682 C CA . SER A 1 89 ? -0.551 -2.987 15.076 1.00 92.06 89 SER A CA 1
ATOM 683 C C . SER A 1 89 ? -1.182 -3.713 13.886 1.00 92.06 89 SER A C 1
ATOM 685 O O . SER A 1 89 ? -0.617 -4.684 13.385 1.00 92.06 89 SER A O 1
ATOM 687 N N . VAL A 1 90 ? -2.344 -3.246 13.415 1.00 92.50 90 VAL A N 1
ATOM 688 C CA . VAL A 1 90 ? -2.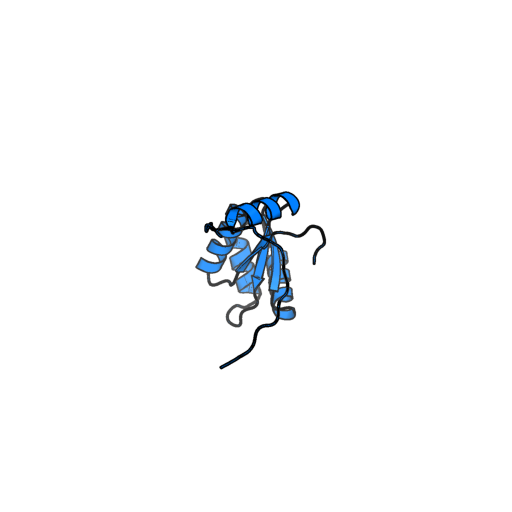984 -3.762 12.199 1.00 92.50 90 VAL A CA 1
ATOM 689 C C . VAL A 1 90 ? -2.244 -3.251 10.960 1.00 92.50 90 VAL A C 1
ATOM 691 O O . VAL A 1 90 ? -1.890 -4.059 10.104 1.00 92.50 90 VAL A O 1
ATOM 694 N N . ALA A 1 91 ? -1.928 -1.953 10.9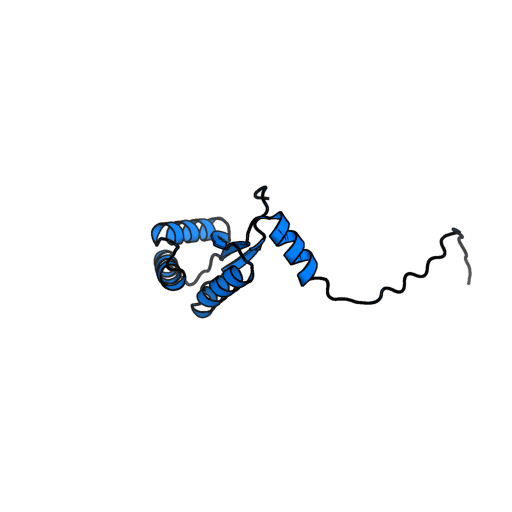01 1.00 94.00 91 ALA A N 1
ATOM 695 C CA . ALA A 1 91 ? -1.136 -1.376 9.812 1.00 94.00 91 ALA A CA 1
ATOM 696 C C . ALA A 1 91 ? 0.254 -2.024 9.699 1.00 94.00 91 ALA A C 1
ATOM 698 O O . ALA A 1 91 ? 0.658 -2.431 8.615 1.00 94.00 91 ALA A O 1
ATOM 699 N N . GLU A 1 92 ? 0.965 -2.195 10.815 1.00 94.38 92 GLU A N 1
ATOM 700 C CA . GLU A 1 92 ? 2.282 -2.845 10.854 1.00 94.38 92 GLU A CA 1
ATOM 701 C C . GLU A 1 92 ? 2.215 -4.304 10.394 1.00 94.38 92 GLU A C 1
ATOM 703 O O . GLU A 1 92 ? 3.095 -4.768 9.668 1.00 94.38 92 GLU A O 1
ATOM 708 N N . ARG A 1 93 ? 1.147 -5.030 10.755 1.00 95.69 93 ARG A N 1
ATOM 709 C CA . ARG A 1 93 ? 0.917 -6.391 10.256 1.00 95.69 93 ARG A CA 1
ATOM 710 C C . ARG A 1 93 ? 0.744 -6.399 8.738 1.00 95.69 93 ARG A C 1
ATOM 712 O O . ARG A 1 93 ? 1.333 -7.249 8.077 1.00 95.69 93 ARG A O 1
ATOM 719 N N . TRP A 1 94 ? -0.042 -5.475 8.188 1.00 95.75 94 TRP A N 1
ATOM 720 C CA . TRP A 1 94 ? -0.235 -5.340 6.741 1.00 95.75 94 TRP A CA 1
ATOM 721 C C . TRP A 1 94 ? 1.072 -5.000 6.023 1.00 95.75 94 TRP A C 1
ATOM 723 O O . TRP A 1 94 ? 1.428 -5.683 5.066 1.00 95.75 94 TRP A O 1
ATOM 733 N N . VAL A 1 95 ? 1.837 -4.034 6.538 1.00 96.38 95 VAL A N 1
ATOM 734 C CA . VAL A 1 95 ? 3.172 -3.690 6.021 1.00 96.38 95 VAL A CA 1
ATOM 735 C C . VAL A 1 95 ? 4.092 -4.906 6.030 1.00 96.38 95 VAL A C 1
ATOM 737 O O . VAL A 1 95 ? 4.757 -5.180 5.031 1.00 96.38 95 VAL A O 1
ATOM 740 N N . LYS A 1 96 ? 4.101 -5.681 7.120 1.00 96.38 96 LYS A N 1
ATOM 741 C CA . LYS A 1 96 ? 4.902 -6.903 7.205 1.00 96.38 96 LYS A CA 1
ATOM 742 C C . LYS A 1 96 ? 4.500 -7.927 6.139 1.00 96.38 96 LYS A C 1
ATOM 744 O O . LYS A 1 96 ? 5.379 -8.436 5.455 1.00 96.38 96 LYS A O 1
ATOM 749 N N . MET A 1 97 ? 3.205 -8.202 5.963 1.00 95.75 97 MET A N 1
ATOM 750 C CA . MET A 1 97 ? 2.732 -9.157 4.946 1.00 95.75 97 MET A CA 1
ATOM 751 C C . MET A 1 97 ? 3.142 -8.744 3.527 1.00 95.75 97 MET A C 1
ATOM 753 O O . MET A 1 97 ? 3.559 -9.589 2.739 1.00 95.75 97 MET A O 1
ATOM 757 N N . LEU A 1 98 ? 3.081 -7.446 3.217 1.00 95.25 98 LEU A N 1
ATOM 758 C CA . LEU A 1 98 ? 3.535 -6.902 1.935 1.00 95.25 98 LEU A CA 1
ATOM 759 C C . LEU A 1 98 ? 5.060 -7.020 1.775 1.00 95.25 98 LEU A C 1
ATOM 761 O O . LEU A 1 98 ? 5.547 -7.481 0.742 1.00 95.25 98 LEU A O 1
ATOM 765 N N . THR A 1 99 ? 5.816 -6.699 2.825 1.00 94.62 99 THR A N 1
ATOM 766 C CA . THR A 1 99 ? 7.289 -6.736 2.811 1.00 94.62 99 THR A CA 1
ATOM 767 C C . THR A 1 99 ? 7.823 -8.167 2.698 1.00 94.62 99 THR A C 1
ATOM 769 O O . THR A 1 99 ? 8.790 -8.416 1.974 1.00 94.62 99 THR A O 1
ATOM 772 N N . ASP A 1 100 ? 7.160 -9.136 3.338 1.00 95.44 100 ASP A N 1
ATOM 773 C CA . ASP A 1 100 ? 7.454 -10.569 3.201 1.00 95.44 100 ASP A CA 1
ATOM 774 C C . ASP A 1 100 ? 7.301 -11.034 1.731 1.00 95.44 100 ASP A C 1
ATOM 776 O O . ASP A 1 100 ? 7.990 -11.956 1.291 1.00 95.44 100 ASP A O 1
ATOM 780 N N . ARG A 1 101 ? 6.459 -10.347 0.942 1.00 93.94 101 ARG A N 1
ATOM 781 C CA . ARG A 1 101 ? 6.260 -10.543 -0.506 1.00 93.94 101 ARG A CA 1
ATOM 782 C C . ARG A 1 101 ? 7.081 -9.600 -1.390 1.00 93.94 101 ARG A C 1
ATOM 784 O O . ARG A 1 101 ? 6.835 -9.544 -2.587 1.00 93.94 101 ARG A O 1
ATOM 791 N N . LYS A 1 102 ? 8.076 -8.910 -0.824 1.00 94.44 102 LYS A N 1
ATOM 792 C CA . LYS A 1 102 ? 8.959 -7.951 -1.518 1.00 94.44 102 LYS A CA 1
ATOM 793 C C . LYS A 1 102 ? 8.272 -6.680 -2.024 1.00 94.44 102 LYS A C 1
ATOM 795 O O . LYS A 1 102 ? 8.898 -5.916 -2.749 1.00 94.44 102 LYS A O 1
ATOM 800 N N . ILE A 1 103 ? 7.047 -6.404 -1.584 1.00 94.88 103 ILE A N 1
ATOM 801 C CA . ILE A 1 103 ? 6.382 -5.128 -1.846 1.00 94.88 103 ILE A CA 1
ATOM 802 C C . ILE A 1 103 ? 6.853 -4.099 -0.817 1.00 94.88 103 ILE A C 1
ATOM 804 O O . ILE A 1 103 ? 6.791 -4.342 0.390 1.00 94.88 103 ILE A O 1
ATOM 808 N N . THR A 1 104 ? 7.318 -2.943 -1.290 1.00 95.06 104 THR A N 1
ATOM 809 C CA . THR A 1 104 ? 7.800 -1.869 -0.412 1.00 95.06 104 THR A CA 1
ATOM 810 C C . THR A 1 104 ? 6.614 -1.083 0.142 1.00 95.06 104 THR A C 1
ATOM 812 O O . THR A 1 104 ? 5.890 -0.419 -0.601 1.00 95.06 104 THR A O 1
ATOM 815 N N . ALA A 1 105 ? 6.410 -1.151 1.457 1.00 96.12 105 ALA A N 1
ATOM 816 C CA . ALA A 1 105 ? 5.298 -0.501 2.142 1.00 96.12 105 ALA A CA 1
ATOM 817 C C . ALA A 1 105 ? 5.743 0.140 3.463 1.00 96.12 105 ALA A C 1
ATOM 819 O O . ALA A 1 105 ? 6.696 -0.311 4.098 1.00 96.12 105 ALA A O 1
ATOM 820 N N . SER A 1 106 ? 5.027 1.172 3.903 1.00 96.25 106 SER A N 1
ATOM 821 C CA . SER A 1 106 ? 5.197 1.772 5.232 1.00 96.25 106 SER A CA 1
ATOM 822 C C . SER A 1 106 ? 3.845 2.110 5.857 1.00 96.25 106 SER A C 1
ATOM 824 O O . SER A 1 106 ? 2.811 2.061 5.193 1.00 96.25 106 SER A O 1
ATOM 826 N N . ALA A 1 107 ? 3.835 2.418 7.153 1.00 94.00 107 ALA A N 1
ATOM 827 C CA . ALA A 1 107 ? 2.647 2.884 7.858 1.00 94.00 107 ALA A CA 1
ATOM 828 C C . ALA A 1 107 ? 2.933 4.232 8.522 1.00 94.00 107 ALA A C 1
ATOM 830 O O . ALA A 1 107 ? 4.015 4.422 9.077 1.00 94.00 107 ALA A O 1
ATOM 831 N N . ARG A 1 108 ? 1.961 5.148 8.491 1.00 91.12 108 ARG A N 1
ATOM 832 C CA . ARG A 1 108 ? 2.026 6.430 9.210 1.00 91.12 108 ARG A CA 1
ATOM 833 C C . ARG A 1 108 ? 0.686 6.784 9.866 1.00 91.12 108 ARG A C 1
ATOM 835 O O . ARG A 1 108 ? -0.345 6.315 9.380 1.00 91.12 108 ARG A O 1
ATOM 842 N N . PRO A 1 109 ? 0.669 7.609 10.927 1.00 89.81 109 PRO A N 1
ATOM 843 C CA . PRO A 1 109 ? -0.569 8.182 11.454 1.00 89.81 109 PRO A CA 1
ATOM 844 C C . PRO A 1 109 ? -1.325 8.971 10.372 1.00 89.81 109 PRO A C 1
ATOM 846 O O . PRO A 1 109 ? -0.709 9.664 9.560 1.00 89.81 109 PRO A O 1
ATOM 849 N N . LEU A 1 110 ? -2.652 8.850 10.337 1.00 82.88 110 LEU A N 1
ATOM 850 C CA . LEU A 1 110 ? -3.499 9.529 9.353 1.00 82.88 110 LEU A CA 1
ATOM 851 C C . LEU A 1 110 ? -3.849 10.943 9.833 1.00 82.88 110 LEU A C 1
ATOM 853 O O . LEU A 1 110 ? -4.829 11.119 10.535 1.00 82.88 110 LEU A O 1
ATOM 857 N N . PHE A 1 111 ? -3.098 11.982 9.476 1.00 71.25 111 PHE A N 1
ATOM 858 C CA . PHE A 1 111 ? -3.475 13.324 9.935 1.00 71.25 111 PHE A CA 1
ATOM 859 C C . PHE A 1 111 ? -4.847 13.756 9.382 1.00 71.25 111 PHE A C 1
ATOM 861 O O . PHE A 1 111 ? -5.082 13.614 8.178 1.00 71.25 111 PHE A O 1
ATOM 868 N N . PRO A 1 112 ? -5.744 14.307 10.226 1.00 58.31 112 PRO A N 1
ATOM 869 C CA . PRO A 1 112 ? -7.107 14.656 9.825 1.00 58.31 112 PRO A CA 1
ATOM 870 C C . PRO A 1 112 ? -7.161 15.745 8.741 1.00 58.31 112 PRO A C 1
ATOM 872 O O . PRO A 1 112 ? -8.184 15.884 8.080 1.00 58.31 112 PRO A O 1
ATOM 875 N N . ASP A 1 113 ? -6.052 16.453 8.497 1.00 51.88 113 ASP A N 1
ATOM 876 C CA . ASP A 1 113 ? -5.969 17.548 7.524 1.00 51.88 113 ASP A CA 1
ATOM 877 C C . ASP A 1 113 ? -5.208 17.216 6.229 1.00 51.88 113 ASP A C 1
ATOM 879 O O . ASP A 1 113 ? -4.968 18.111 5.417 1.00 51.88 113 ASP A O 1
ATOM 883 N N . GLY A 1 114 ? -4.827 15.953 5.997 1.00 47.72 114 GLY A N 1
ATOM 884 C CA . GLY A 1 114 ? -4.226 15.534 4.722 1.00 47.72 114 GLY A CA 1
ATOM 885 C C . GLY A 1 114 ? -2.943 16.285 4.325 1.00 47.72 114 GLY A C 1
ATOM 886 O O . GLY A 1 114 ? -2.647 16.376 3.132 1.00 47.72 114 GLY A O 1
ATOM 887 N N . ARG A 1 115 ? -2.206 16.829 5.304 1.00 40.34 115 ARG A N 1
ATOM 888 C CA . ARG A 1 115 ? -0.880 17.442 5.138 1.00 40.34 115 ARG A CA 1
ATOM 889 C C . ARG A 1 115 ? 0.201 16.583 5.770 1.00 40.34 115 ARG A C 1
ATOM 891 O O . ARG A 1 115 ? -0.089 15.966 6.819 1.00 40.34 115 ARG A O 1
#

Foldseek 3Di:
DDDDDDDDDDDDDDPPDDDDPDPVVQVVLLVQQQWKWKKFFADDPDDLQRQLVQLCVQVVPQHSVLSSVQNVVNNVPRMGTRDTDRDPVVSVVSCVSCVVVVTHMDMDRHHPVND

Radius of gyration: 22.09 Å; Cα contacts (8 Å, |Δi|>4): 154; chains: 1; bounding box: 55×51×51 Å

InterPro domains:
  IPR003769 Adaptor protein ClpS, core [PF02617] (36-100)
  IPR014719 Ribosomal protein bL12, C-terminal/adaptor protein ClpS-like [G3DSA:3.30.1390.10] (13-111)
  IPR014719 Ribosomal protein bL12, C-terminal/adaptor protein ClpS-like [SSF54736] (34-105)

Solvent-accessible surface area (backbone atoms only — not comparable to full-atom values): 6813 Å² total; per-residue (Å²): 132,88,82,91,82,90,82,83,89,77,95,70,91,73,79,84,77,84,78,86,68,66,64,64,57,49,49,53,45,34,72,74,21,80,16,20,32,28,32,37,44,51,69,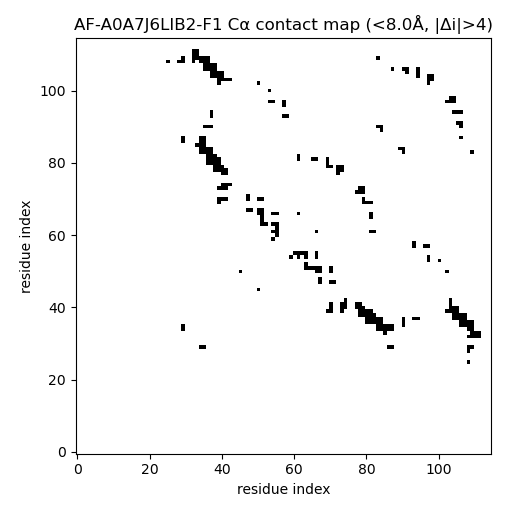95,83,66,52,51,64,58,50,7,52,53,46,23,73,73,62,69,79,46,51,47,67,57,37,29,53,26,42,54,42,3,63,76,66,52,44,23,75,67,52,75,25,84,39,62,74,56,27,52,49,52,30,46,59,38,42,79,70,74,41,55,51,46,66,44,68,30,53,85,78,81,116

Secondary structure (DSSP, 8-state):
--------------------THHHHHHHHHHHHSSEEEEEEP-SS--HHHHHHHHHHHHSSS-HHHHHHHHHHHHHHSEEEEEEESSHHHHHHHHHHHHHTT--EEEEE--TT--

pLDDT: mean 78.37, std 22.78, range [29.19, 97.12]

Sequence (115 aa):
MFLLALCEEGARTAVMTNKPGGREQELELASTTGGWQVLLHNDQFHTFDQVADIVHDMLGQVSRQDAFSAALKAHRYGESSLTTAPQRSVAERWVKMLTDRKITASARPLFPDGR

Nearest PDB structures (foldseek):
  7d34-assembly1_B  TM=9.331E-01  e=2.795E-06  Arabidopsis thaliana
  4o2x-assembly2_B  TM=7.969E-01  e=9.069E-06  Escherichia coli K-12
  4o2x-assembly1_A  TM=8.127E-01  e=2.756E-05  Escherichia coli K-12
  1r6o-assembly1_C  TM=8.056E-01  e=1.240E-04  Escherichia coli
  2wa8-assembly2_C  TM=6.657E-01  e=1.088E-04  Escherichia coli K-12

Organism: Perkinsus olseni (NCBI:txid32597)

Mean predicted aligned error: 12.05 Å